Protein AF-A0A2E6WLZ9-F1 (afdb_monomer_lite)

Foldseek 3Di:
DDDPLVVLVVLLLVLLLVCCVVPNLPVDACCNSCVSSVHDSVSSCVVPVGSVQSVQVNPVDVDRVVVVVVPVPPPDD

Structure (mmCIF, N/CA/C/O backbone):
data_AF-A0A2E6WLZ9-F1
#
_entry.id   AF-A0A2E6WLZ9-F1
#
loop_
_atom_site.group_PDB
_atom_site.id
_atom_site.type_symbol
_atom_site.label_atom_id
_atom_site.label_alt_id
_atom_site.label_comp_id
_atom_site.label_asym_id
_atom_site.label_entity_id
_atom_site.label_seq_id
_atom_site.pdbx_PDB_ins_code
_atom_site.Cartn_x
_atom_site.Cartn_y
_atom_site.Cartn_z
_atom_site.occupancy
_atom_site.B_iso_or_equiv
_atom_site.auth_seq_id
_atom_site.auth_comp_id
_atom_site.auth_asym_id
_atom_site.auth_atom_id
_atom_site.pdbx_PDB_model_num
ATOM 1 N N . MET A 1 1 ? 14.134 -10.848 17.899 1.00 47.56 1 MET A N 1
ATOM 2 C CA . MET A 1 1 ? 12.807 -10.280 18.215 1.00 47.56 1 MET A CA 1
ATOM 3 C C . MET A 1 1 ? 12.556 -9.180 17.205 1.00 47.56 1 MET A C 1
ATOM 5 O O . MET A 1 1 ? 13.266 -8.185 17.240 1.00 47.56 1 MET A O 1
ATOM 9 N N . THR A 1 2 ? 11.661 -9.408 16.249 1.00 54.88 2 THR A N 1
ATOM 10 C CA . THR A 1 2 ? 11.231 -8.386 15.286 1.00 54.88 2 THR A CA 1
ATOM 11 C C . THR A 1 2 ? 10.527 -7.269 16.055 1.00 54.88 2 THR A C 1
ATOM 13 O O . THR A 1 2 ? 9.784 -7.547 16.998 1.00 54.88 2 THR A O 1
ATOM 16 N N . SER A 1 3 ? 10.839 -6.008 15.755 1.00 69.75 3 SER A N 1
ATOM 17 C CA . SER A 1 3 ? 10.242 -4.885 16.483 1.00 69.75 3 SER A CA 1
ATOM 18 C C . SER A 1 3 ? 8.759 -4.740 16.105 1.00 69.75 3 SER A C 1
ATOM 20 O O . SER A 1 3 ? 8.402 -5.025 14.964 1.00 69.75 3 SER A O 1
ATOM 22 N N . PRO A 1 4 ? 7.885 -4.209 16.981 1.00 72.69 4 PRO A N 1
ATOM 23 C CA . PRO A 1 4 ? 6.451 -4.044 16.689 1.00 72.69 4 PRO A CA 1
ATOM 24 C C . PRO A 1 4 ? 6.135 -3.249 15.407 1.00 72.69 4 PRO A C 1
ATOM 26 O O . PRO A 1 4 ? 5.045 -3.362 14.843 1.00 72.69 4 PRO A O 1
ATOM 29 N N . ASN A 1 5 ? 7.072 -2.410 14.955 1.00 74.94 5 ASN A N 1
ATOM 30 C CA . ASN A 1 5 ? 6.962 -1.675 13.695 1.00 74.94 5 ASN A CA 1
ATOM 31 C C . ASN A 1 5 ? 7.213 -2.556 12.468 1.00 74.94 5 ASN A C 1
ATOM 33 O O . ASN A 1 5 ? 6.528 -2.381 11.463 1.00 74.94 5 ASN A O 1
ATOM 37 N N . ASP A 1 6 ? 8.141 -3.507 12.553 1.00 76.38 6 ASP A N 1
ATOM 38 C CA . ASP A 1 6 ? 8.425 -4.441 11.463 1.00 76.38 6 ASP A CA 1
ATOM 39 C C . ASP A 1 6 ? 7.251 -5.404 11.253 1.00 76.38 6 ASP A C 1
ATOM 41 O O . ASP A 1 6 ? 6.868 -5.662 10.114 1.00 76.38 6 ASP A O 1
ATOM 45 N N . ASP A 1 7 ? 6.595 -5.848 12.332 1.00 81.38 7 ASP A N 1
ATOM 46 C CA . ASP A 1 7 ? 5.393 -6.688 12.236 1.00 81.38 7 ASP A CA 1
ATOM 47 C C . ASP A 1 7 ? 4.230 -5.943 11.561 1.00 81.38 7 ASP A C 1
ATOM 49 O O . ASP A 1 7 ? 3.510 -6.500 10.727 1.00 81.38 7 ASP A O 1
ATOM 53 N N . ARG A 1 8 ? 4.062 -4.649 11.872 1.00 83.69 8 ARG A N 1
ATOM 54 C CA . ARG A 1 8 ? 3.068 -3.795 11.203 1.00 83.69 8 ARG A CA 1
ATOM 55 C C . ARG A 1 8 ? 3.402 -3.569 9.740 1.00 83.69 8 ARG A C 1
ATOM 57 O O . ARG A 1 8 ? 2.501 -3.648 8.908 1.00 83.69 8 ARG A O 1
ATOM 64 N N . ARG A 1 9 ? 4.669 -3.306 9.420 1.00 81.94 9 ARG A N 1
ATOM 65 C CA . ARG A 1 9 ? 5.116 -3.145 8.036 1.00 81.94 9 ARG A CA 1
ATOM 66 C C . ARG A 1 9 ? 4.846 -4.417 7.232 1.00 81.94 9 ARG A C 1
ATOM 68 O O . ARG A 1 9 ? 4.181 -4.347 6.206 1.00 81.94 9 ARG A O 1
ATOM 75 N N . ALA A 1 10 ? 5.205 -5.582 7.769 1.00 83.62 10 ALA A N 1
ATOM 76 C CA . ALA A 1 10 ? 4.935 -6.871 7.138 1.00 83.62 10 ALA A CA 1
ATOM 77 C C . ALA A 1 10 ? 3.430 -7.141 6.927 1.00 83.62 10 ALA A C 1
ATOM 79 O O . ALA A 1 10 ? 3.037 -7.734 5.918 1.00 83.62 10 ALA A O 1
ATOM 80 N N . ALA A 1 11 ? 2.571 -6.707 7.856 1.00 85.56 11 ALA A N 1
ATOM 81 C CA . ALA A 1 11 ? 1.119 -6.799 7.698 1.00 85.56 11 ALA A CA 1
ATOM 82 C C . ALA A 1 11 ? 0.596 -5.891 6.569 1.00 85.56 11 ALA A C 1
ATOM 84 O O . ALA A 1 11 ? -0.228 -6.330 5.761 1.00 85.56 11 ALA A O 1
ATOM 85 N N . ILE A 1 12 ? 1.103 -4.655 6.487 1.00 86.38 12 ILE A N 1
ATOM 86 C CA . ILE A 1 12 ? 0.776 -3.707 5.413 1.00 86.38 12 ILE A CA 1
ATOM 87 C C . ILE A 1 12 ? 1.200 -4.271 4.059 1.00 86.38 12 ILE A C 1
ATOM 89 O O . ILE A 1 12 ? 0.387 -4.299 3.134 1.00 86.38 12 ILE A O 1
ATOM 93 N N . ASP A 1 13 ? 2.427 -4.778 3.962 1.00 86.19 13 ASP A N 1
ATOM 94 C CA . ASP A 1 13 ? 2.991 -5.261 2.705 1.00 86.19 13 ASP A CA 1
ATOM 95 C C . ASP A 1 13 ? 2.201 -6.461 2.161 1.00 86.19 13 ASP A C 1
ATOM 97 O O . ASP A 1 13 ? 1.825 -6.508 0.984 1.00 86.19 13 ASP A O 1
ATOM 101 N N . ARG A 1 14 ? 1.835 -7.397 3.046 1.00 86.44 14 ARG A N 1
ATOM 102 C CA . ARG A 1 14 ? 1.008 -8.563 2.702 1.00 86.44 14 ARG A CA 1
ATOM 103 C C . ARG A 1 14 ? -0.389 -8.164 2.225 1.00 86.44 14 ARG A C 1
ATOM 105 O O . ARG A 1 14 ? -0.877 -8.702 1.230 1.00 86.44 14 ARG A O 1
ATOM 112 N N . ALA A 1 15 ? -1.039 -7.233 2.923 1.00 88.94 15 ALA A N 1
ATOM 113 C CA . ALA A 1 15 ? -2.378 -6.770 2.568 1.00 88.94 15 ALA A CA 1
ATOM 114 C C . ALA A 1 15 ? -2.387 -6.000 1.242 1.00 88.94 15 ALA A C 1
ATOM 116 O O . ALA A 1 15 ? -3.279 -6.197 0.413 1.00 88.94 15 ALA A O 1
ATOM 117 N N . ALA A 1 16 ? -1.380 -5.152 1.025 1.00 86.81 16 ALA A N 1
ATOM 118 C CA . ALA A 1 16 ? -1.212 -4.396 -0.204 1.00 86.81 16 ALA A CA 1
ATOM 119 C C . ALA A 1 16 ? -1.055 -5.334 -1.404 1.00 86.81 16 ALA A C 1
ATOM 121 O O . ALA A 1 16 ? -1.814 -5.211 -2.366 1.00 86.81 16 ALA A O 1
ATOM 122 N N . ARG A 1 17 ? -0.144 -6.315 -1.320 1.00 85.00 17 ARG A N 1
ATOM 123 C CA . ARG A 1 17 ? 0.066 -7.316 -2.375 1.00 85.00 17 ARG A CA 1
ATOM 124 C C . ARG A 1 17 ? -1.228 -8.059 -2.711 1.00 85.00 17 ARG A C 1
ATOM 126 O O . ARG A 1 17 ? -1.644 -8.060 -3.867 1.00 85.00 17 ARG A O 1
ATOM 133 N N . ALA A 1 18 ? -1.924 -8.586 -1.703 1.00 86.00 18 ALA A N 1
ATOM 134 C CA . ALA A 1 18 ? -3.172 -9.324 -1.907 1.00 86.00 18 ALA A CA 1
ATOM 135 C C . ALA A 1 18 ? -4.273 -8.478 -2.574 1.00 86.00 18 ALA A C 1
ATOM 137 O O . ALA A 1 18 ? -5.065 -8.980 -3.373 1.00 86.00 18 ALA A O 1
ATOM 138 N N . ILE A 1 19 ? -4.349 -7.187 -2.248 1.00 86.94 19 ILE A N 1
ATOM 139 C CA . ILE A 1 19 ? -5.318 -6.273 -2.855 1.00 86.94 19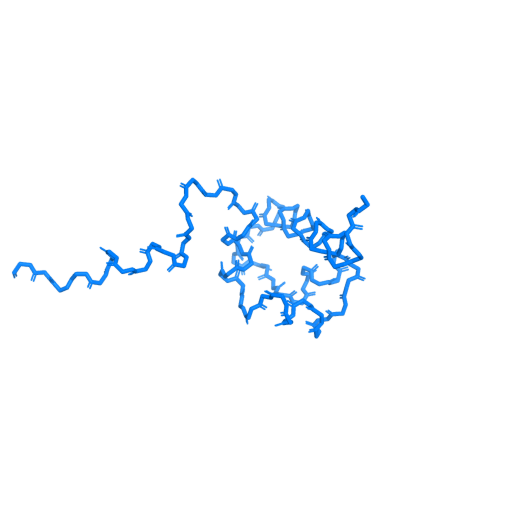 ILE A CA 1
ATOM 140 C C . ILE A 1 19 ? -4.933 -5.913 -4.290 1.00 86.94 19 ILE A C 1
ATOM 142 O O . ILE A 1 19 ? -5.811 -5.894 -5.158 1.00 86.94 19 ILE A O 1
ATOM 146 N N . PHE A 1 20 ? -3.655 -5.629 -4.546 1.00 82.88 20 PHE A N 1
ATOM 147 C CA . PHE A 1 20 ? -3.173 -5.301 -5.885 1.00 82.88 20 PHE A CA 1
ATOM 148 C C . PHE A 1 20 ? -3.361 -6.472 -6.851 1.00 82.88 20 PHE A C 1
ATOM 150 O O . PHE A 1 20 ? -3.827 -6.249 -7.966 1.00 82.88 20 PHE A O 1
ATOM 157 N N . GLU A 1 21 ? -3.111 -7.706 -6.406 1.00 82.56 21 GLU A N 1
ATOM 158 C CA . GLU A 1 21 ? -3.362 -8.924 -7.189 1.00 82.56 21 GLU A CA 1
ATOM 159 C C . GLU A 1 21 ? -4.852 -9.116 -7.514 1.00 82.56 21 GLU A C 1
ATOM 161 O O . GLU A 1 21 ? -5.200 -9.545 -8.611 1.00 82.56 21 GLU A O 1
ATOM 166 N N . ARG A 1 22 ? -5.756 -8.774 -6.585 1.00 83.75 22 ARG A N 1
ATOM 167 C CA . ARG A 1 22 ? -7.203 -8.998 -6.757 1.00 83.75 22 ARG A CA 1
ATOM 168 C C . ARG A 1 22 ? -7.929 -7.904 -7.530 1.00 83.75 22 ARG A C 1
ATOM 170 O O . ARG A 1 22 ? -8.911 -8.197 -8.203 1.00 83.75 22 ARG A O 1
ATOM 177 N N . ARG A 1 23 ? -7.538 -6.639 -7.355 1.00 82.38 23 ARG A N 1
ATOM 178 C CA . ARG A 1 23 ? -8.276 -5.474 -7.882 1.00 82.38 23 ARG A CA 1
ATOM 179 C C . ARG A 1 23 ? -7.499 -4.677 -8.929 1.00 82.38 23 ARG A C 1
ATOM 181 O O . ARG A 1 23 ? -8.080 -3.794 -9.553 1.00 82.38 23 ARG A O 1
ATOM 188 N N . GLY A 1 24 ? -6.214 -4.970 -9.123 1.00 78.25 24 GLY A N 1
ATOM 189 C CA . GLY A 1 24 ? -5.331 -4.205 -9.999 1.00 78.25 24 GLY A CA 1
ATOM 190 C C . GLY A 1 24 ? -4.947 -2.840 -9.417 1.00 78.25 24 GLY A C 1
ATOM 191 O O . GLY A 1 24 ? -5.575 -2.326 -8.493 1.00 78.25 24 GLY A O 1
ATOM 192 N N . TYR A 1 25 ? -3.897 -2.221 -9.964 1.00 76.38 25 TYR A N 1
ATOM 193 C CA . TYR A 1 25 ? -3.373 -0.956 -9.440 1.00 76.38 25 TYR A CA 1
ATOM 194 C C . TYR A 1 25 ? -4.431 0.153 -9.443 1.00 76.38 25 TYR A C 1
ATOM 196 O O . TYR A 1 25 ? -4.649 0.765 -8.406 1.00 76.38 25 TYR A O 1
ATOM 204 N N . ALA A 1 26 ? -5.132 0.405 -10.553 1.00 78.38 26 ALA A N 1
ATOM 205 C CA . ALA A 1 26 ? -6.019 1.567 -10.709 1.00 78.38 26 ALA A CA 1
ATOM 206 C C . ALA A 1 26 ? -7.146 1.645 -9.658 1.00 78.38 26 ALA A C 1
ATOM 208 O O . ALA A 1 26 ? -7.358 2.709 -9.079 1.00 78.38 26 ALA A O 1
ATOM 209 N N . SER A 1 27 ? -7.795 0.523 -9.339 1.00 81.38 27 SER A N 1
ATOM 210 C CA . SER A 1 27 ? -8.960 0.475 -8.441 1.00 81.38 27 SER A CA 1
ATOM 211 C C . SER A 1 27 ? -8.616 0.476 -6.947 1.00 81.38 27 SER A C 1
ATOM 213 O O . SER A 1 27 ? -9.512 0.493 -6.102 1.00 81.38 27 SER A O 1
ATOM 215 N N . VAL A 1 28 ? -7.330 0.445 -6.597 1.00 86.19 28 VAL A N 1
ATOM 216 C CA . VAL A 1 28 ? -6.866 0.348 -5.209 1.00 86.19 28 VAL A CA 1
ATOM 217 C C . VAL A 1 28 ? -6.528 1.722 -4.645 1.00 86.19 28 VAL A C 1
ATOM 219 O O . VAL A 1 28 ? -5.932 2.561 -5.316 1.00 86.19 28 VAL A O 1
ATOM 222 N N . THR A 1 29 ? -6.875 1.960 -3.383 1.00 85.06 29 THR A N 1
ATOM 223 C CA . THR A 1 29 ? -6.540 3.197 -2.669 1.00 85.06 29 THR A CA 1
ATOM 224 C C . THR A 1 29 ? -5.745 2.897 -1.406 1.00 85.06 29 THR A C 1
ATOM 226 O O . THR A 1 29 ? -5.917 1.850 -0.785 1.00 85.06 29 THR A O 1
ATOM 229 N N . VAL A 1 30 ? -4.922 3.863 -0.994 1.00 83.50 30 VAL A N 1
ATOM 230 C CA . VAL A 1 30 ? -4.139 3.847 0.257 1.00 83.50 30 VAL A CA 1
ATOM 231 C C . VAL A 1 30 ? -5.028 3.487 1.458 1.00 83.50 30 VAL A C 1
ATOM 233 O O . VAL A 1 30 ? -4.681 2.640 2.276 1.00 83.50 30 VAL A O 1
ATOM 236 N N . LYS A 1 31 ? -6.242 4.050 1.504 1.00 84.81 31 LYS A N 1
ATOM 237 C CA . LYS A 1 31 ? -7.247 3.760 2.535 1.00 84.81 31 LYS A CA 1
ATOM 238 C C . LYS A 1 31 ? -7.730 2.306 2.508 1.00 84.81 31 LYS A C 1
ATOM 240 O O . LYS A 1 31 ? -7.870 1.705 3.565 1.00 84.81 31 LYS A O 1
ATOM 245 N N . SER A 1 32 ? -7.971 1.738 1.325 1.00 85.94 32 SER A N 1
ATOM 246 C CA . SER A 1 32 ? -8.415 0.340 1.199 1.00 85.94 32 SER A CA 1
ATOM 247 C C . SER A 1 32 ? -7.352 -0.635 1.698 1.00 85.94 32 SER A C 1
ATOM 249 O O . SER A 1 32 ? -7.682 -1.630 2.337 1.00 85.94 32 SER A O 1
ATOM 251 N N . ILE A 1 33 ? -6.078 -0.321 1.449 1.00 85.94 33 ILE A N 1
ATOM 252 C CA . ILE A 1 33 ? -4.958 -1.128 1.934 1.00 85.94 33 ILE A CA 1
ATOM 253 C C . ILE A 1 33 ? -4.819 -1.005 3.450 1.00 85.94 33 ILE A C 1
ATOM 255 O O . ILE A 1 33 ? -4.678 -2.022 4.116 1.00 85.94 33 ILE A O 1
ATOM 259 N N . ALA A 1 34 ? -4.932 0.205 4.007 1.00 87.25 34 ALA A N 1
ATOM 260 C CA . ALA A 1 34 ? -4.894 0.408 5.457 1.00 87.25 34 ALA A CA 1
ATOM 261 C C . ALA A 1 34 ? -5.971 -0.426 6.172 1.00 87.25 34 ALA A C 1
ATOM 263 O O . ALA A 1 34 ? -5.673 -1.152 7.117 1.00 87.25 34 ALA A O 1
ATOM 264 N N . VAL A 1 35 ? -7.201 -0.404 5.645 1.00 88.75 35 VAL A N 1
ATOM 265 C CA . VAL A 1 35 ? -8.314 -1.217 6.156 1.00 88.75 35 VAL A CA 1
ATOM 266 C C . VAL A 1 35 ? -8.001 -2.712 6.076 1.00 88.75 35 VAL A C 1
ATOM 268 O O . VAL A 1 35 ? -8.206 -3.425 7.051 1.00 88.75 35 VAL A O 1
ATOM 271 N N . ALA A 1 36 ? -7.469 -3.194 4.952 1.00 86.75 36 ALA A N 1
ATOM 272 C CA . ALA A 1 36 ? -7.142 -4.611 4.795 1.00 86.75 36 ALA A CA 1
ATOM 273 C C . ALA A 1 36 ? -5.945 -5.072 5.636 1.00 86.75 36 ALA A C 1
ATOM 275 O O . ALA A 1 36 ? -5.894 -6.229 6.039 1.00 86.75 36 ALA A O 1
ATOM 276 N N . ALA A 1 37 ? -5.009 -4.172 5.924 1.00 86.31 37 ALA A N 1
ATOM 277 C CA . ALA A 1 37 ? -3.893 -4.409 6.830 1.00 86.31 37 ALA A CA 1
ATOM 278 C C . ALA A 1 37 ? -4.293 -4.298 8.313 1.00 86.31 37 ALA A C 1
ATOM 280 O O . ALA A 1 37 ? -3.471 -4.569 9.185 1.00 86.31 37 ALA A O 1
ATOM 281 N N . GLY A 1 38 ? -5.526 -3.873 8.618 1.00 86.44 38 GLY A N 1
ATOM 282 C CA . GLY A 1 38 ? -5.979 -3.633 9.989 1.00 86.44 38 GLY A CA 1
ATOM 283 C C . GLY A 1 38 ? -5.268 -2.457 10.667 1.00 86.44 38 GLY A C 1
ATOM 284 O O . GLY A 1 38 ? -5.210 -2.398 11.894 1.00 86.44 38 GLY A O 1
ATOM 285 N N . VAL A 1 39 ? -4.708 -1.527 9.886 1.00 86.75 39 VAL A N 1
ATOM 286 C CA . VAL A 1 39 ? -3.999 -0.346 10.395 1.00 86.75 39 VAL A CA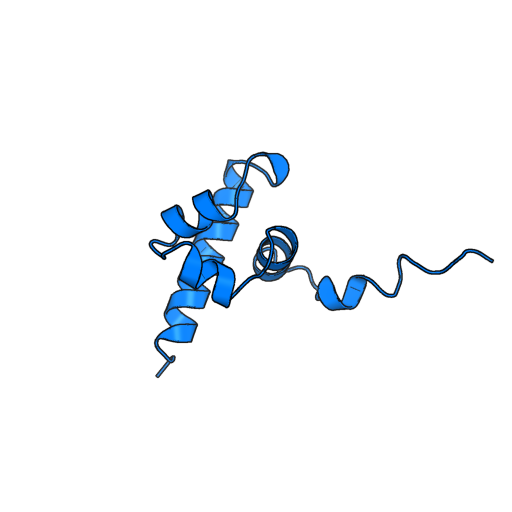 1
ATOM 287 C C . VAL A 1 39 ? -4.777 0.933 10.107 1.00 86.75 39 VAL A C 1
ATOM 289 O O . VAL A 1 39 ? -5.516 1.051 9.129 1.00 86.75 39 VAL A O 1
ATOM 292 N N . GLY A 1 40 ? -4.585 1.940 10.957 1.00 86.88 40 GLY A N 1
ATOM 293 C CA . GLY A 1 40 ? -5.138 3.267 10.712 1.00 86.88 40 GLY A CA 1
ATOM 294 C C . GLY A 1 40 ? -4.508 3.920 9.470 1.00 86.88 40 GLY A C 1
ATOM 295 O O . GLY A 1 40 ? -3.306 3.749 9.244 1.00 86.88 40 GLY A O 1
ATOM 296 N N . PRO A 1 41 ? -5.260 4.731 8.699 1.00 81.25 41 PRO A N 1
ATOM 297 C CA . PRO A 1 41 ? -4.716 5.457 7.553 1.00 81.25 41 PRO A CA 1
ATOM 298 C C . PRO A 1 41 ? -3.514 6.329 7.930 1.00 81.25 41 PRO A C 1
ATOM 300 O O . PRO A 1 41 ? -2.566 6.390 7.159 1.00 81.25 41 PRO A O 1
ATOM 303 N N . SER A 1 42 ? -3.520 6.930 9.128 1.00 85.25 42 SER A N 1
ATOM 304 C CA . SER A 1 42 ? -2.411 7.745 9.645 1.00 85.25 42 SER A CA 1
ATOM 305 C C . SER A 1 42 ? -1.126 6.945 9.863 1.00 85.25 42 SER A C 1
ATOM 307 O O . SER A 1 42 ? -0.031 7.447 9.630 1.00 85.25 42 SER A O 1
ATOM 309 N N . VAL A 1 43 ? -1.257 5.687 10.299 1.00 84.44 43 VAL A N 1
ATOM 310 C CA . VAL A 1 43 ? -0.116 4.781 10.474 1.00 84.44 43 VAL A CA 1
ATOM 311 C C . VAL A 1 43 ? 0.449 4.444 9.106 1.00 84.44 43 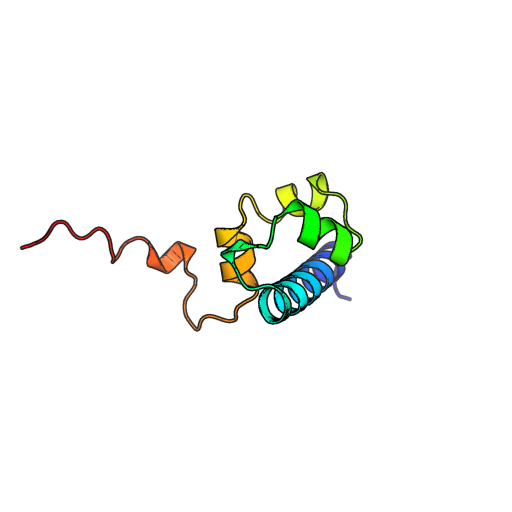VAL A C 1
ATOM 313 O O . VAL A 1 43 ? 1.641 4.599 8.879 1.00 84.44 43 VAL A O 1
ATOM 316 N N . LEU A 1 44 ? -0.415 4.069 8.163 1.00 83.12 44 LEU A N 1
ATOM 317 C CA . LEU A 1 44 ? 0.021 3.738 6.815 1.00 83.12 44 LEU A CA 1
ATOM 318 C C . LEU A 1 44 ? 0.643 4.946 6.097 1.00 83.12 44 LEU A C 1
ATOM 320 O O . LEU A 1 44 ? 1.677 4.781 5.464 1.00 83.12 44 LEU A O 1
ATOM 324 N N . SER A 1 45 ? 0.101 6.157 6.271 1.00 82.31 45 SER A N 1
ATOM 325 C CA . SER A 1 45 ? 0.710 7.390 5.752 1.00 82.31 45 SER A CA 1
ATOM 326 C C . SER A 1 45 ? 2.026 7.767 6.438 1.00 82.31 45 SER A C 1
ATOM 328 O O . SER A 1 45 ? 2.816 8.510 5.865 1.00 82.31 45 SER A O 1
ATOM 330 N N . SER A 1 46 ? 2.267 7.277 7.661 1.00 84.94 46 SER A N 1
ATOM 331 C CA . SER A 1 46 ? 3.560 7.431 8.336 1.00 84.94 46 SER A CA 1
ATOM 332 C C . SER A 1 46 ? 4.632 6.513 7.749 1.00 84.94 46 SER A C 1
ATOM 334 O O . SER A 1 46 ? 5.810 6.841 7.860 1.00 84.94 46 SER A O 1
ATOM 336 N N . PHE A 1 47 ? 4.240 5.375 7.162 1.00 81.19 47 PHE A N 1
ATOM 337 C CA . PHE A 1 47 ? 5.157 4.439 6.505 1.00 81.19 47 PHE A CA 1
ATOM 338 C C . PHE A 1 47 ? 5.326 4.738 5.012 1.00 81.19 47 PHE A C 1
ATOM 340 O O . PHE A 1 47 ? 6.434 4.635 4.506 1.00 81.19 47 PHE A O 1
ATOM 347 N N . TYR A 1 48 ? 4.244 5.122 4.328 1.00 82.62 48 TYR A N 1
ATOM 348 C CA . TYR A 1 48 ? 4.201 5.323 2.881 1.00 82.62 48 TYR A CA 1
ATOM 349 C C . TYR A 1 48 ? 3.422 6.597 2.545 1.00 82.62 48 TYR A C 1
ATOM 351 O O . TYR A 1 48 ? 2.237 6.716 2.861 1.00 82.62 48 TYR A O 1
ATOM 359 N N . ARG A 1 49 ? 4.053 7.556 1.863 1.00 78.50 49 ARG A N 1
ATOM 360 C CA . ARG A 1 49 ? 3.434 8.857 1.550 1.00 78.50 49 ARG A CA 1
ATOM 361 C C . ARG A 1 49 ? 2.392 8.760 0.448 1.00 78.50 49 ARG A C 1
ATOM 363 O O . ARG A 1 49 ? 1.466 9.568 0.410 1.00 78.50 49 ARG A O 1
ATOM 370 N N . ASN A 1 50 ? 2.546 7.817 -0.479 1.00 81.12 50 ASN A N 1
ATOM 371 C CA . ASN A 1 50 ? 1.637 7.675 -1.611 1.00 81.12 50 ASN A CA 1
ATOM 372 C C . ASN A 1 50 ? 1.472 6.215 -2.070 1.00 81.12 50 ASN A C 1
ATOM 374 O O . ASN A 1 50 ? 2.206 5.308 -1.686 1.00 81.12 50 ASN A O 1
ATOM 378 N N . LYS A 1 51 ? 0.462 5.992 -2.918 1.00 81.81 51 LYS A N 1
ATOM 379 C CA . LYS A 1 51 ? 0.127 4.676 -3.478 1.00 81.81 51 LYS A CA 1
ATOM 380 C C . LYS A 1 51 ? 1.247 4.085 -4.340 1.00 81.81 51 LYS A C 1
ATOM 382 O O . LYS A 1 51 ? 1.369 2.866 -4.374 1.00 81.81 51 LYS A O 1
ATOM 387 N N . ALA A 1 52 ? 2.021 4.920 -5.036 1.00 80.94 52 ALA A N 1
ATOM 388 C CA . ALA A 1 52 ? 3.111 4.460 -5.892 1.00 80.94 52 ALA A CA 1
ATOM 389 C C . ALA A 1 52 ? 4.271 3.904 -5.054 1.00 80.94 52 ALA A C 1
ATOM 391 O O . ALA A 1 52 ? 4.762 2.831 -5.365 1.00 80.94 52 ALA A O 1
ATOM 392 N N . GLU A 1 53 ? 4.626 4.571 -3.954 1.00 81.00 53 GLU A N 1
ATOM 393 C CA . GLU A 1 53 ? 5.629 4.131 -2.974 1.00 81.00 53 GLU A CA 1
ATOM 394 C C . GLU A 1 53 ? 5.215 2.830 -2.271 1.00 81.00 53 GLU A C 1
ATOM 396 O O . GLU A 1 53 ? 6.014 1.918 -2.091 1.00 81.00 53 GLU A O 1
ATOM 401 N N . LEU A 1 54 ? 3.933 2.700 -1.930 1.00 82.31 54 LEU A N 1
ATOM 402 C CA . LEU A 1 54 ? 3.416 1.457 -1.368 1.00 82.31 54 LEU A CA 1
ATOM 403 C C . LEU A 1 54 ? 3.421 0.321 -2.397 1.00 82.31 54 LEU A C 1
ATOM 405 O O . LEU A 1 54 ? 3.788 -0.796 -2.070 1.00 82.31 54 LEU A O 1
ATOM 409 N N . PHE A 1 55 ? 3.025 0.590 -3.643 1.00 81.31 55 PHE A N 1
ATOM 410 C CA . PHE A 1 55 ? 3.044 -0.405 -4.720 1.00 81.31 55 PHE A CA 1
ATOM 411 C C . PHE A 1 55 ? 4.467 -0.881 -5.031 1.00 81.31 55 PHE A C 1
ATOM 413 O O . PHE A 1 55 ? 4.714 -2.077 -5.154 1.00 81.31 55 PHE A O 1
ATOM 420 N N . ALA A 1 56 ? 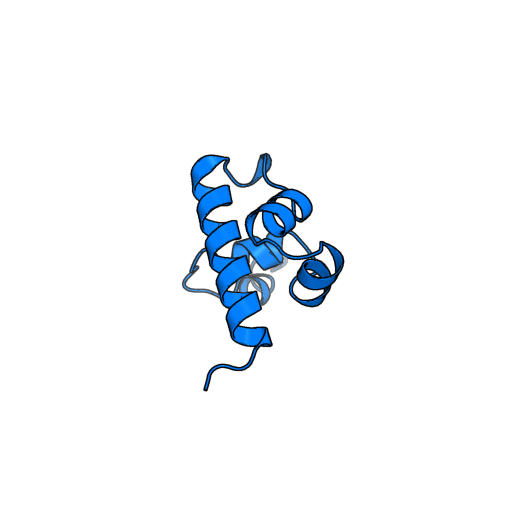5.391 0.069 -5.088 1.00 78.12 56 ALA A N 1
ATOM 421 C CA . ALA A 1 56 ? 6.822 -0.123 -5.214 1.00 78.12 56 ALA A CA 1
ATOM 422 C C . ALA A 1 56 ? 7.431 -1.029 -4.143 1.00 78.12 56 ALA A C 1
ATOM 424 O O . ALA A 1 56 ? 8.306 -1.827 -4.447 1.00 78.12 56 ALA A O 1
ATOM 425 N N . ALA A 1 57 ? 6.985 -0.879 -2.897 1.00 78.69 57 ALA A N 1
ATOM 426 C CA . ALA A 1 57 ? 7.511 -1.646 -1.777 1.00 78.69 57 ALA A CA 1
ATOM 427 C C . ALA A 1 57 ? 7.018 -3.104 -1.754 1.00 78.69 57 ALA A C 1
ATOM 429 O O . ALA A 1 57 ? 7.664 -3.954 -1.150 1.00 78.69 57 ALA A O 1
ATOM 430 N N . VAL A 1 58 ? 5.865 -3.400 -2.370 1.00 79.31 58 VAL A N 1
ATOM 431 C CA . VAL A 1 58 ? 5.150 -4.685 -2.185 1.00 79.31 58 VAL A CA 1
ATOM 432 C C . VAL A 1 58 ? 5.125 -5.566 -3.427 1.00 79.31 58 VAL A C 1
ATOM 434 O O . VAL A 1 58 ? 5.064 -6.800 -3.326 1.00 79.31 58 VAL A O 1
ATOM 437 N N . ILE A 1 59 ? 5.184 -4.949 -4.606 1.00 74.56 59 ILE A N 1
ATOM 438 C CA . ILE A 1 59 ? 5.671 -5.632 -5.792 1.00 74.56 59 ILE A CA 1
ATOM 439 C C . ILE A 1 59 ? 7.179 -5.633 -5.619 1.00 74.56 59 ILE A C 1
ATOM 441 O O . ILE A 1 59 ? 7.794 -4.577 -5.657 1.00 74.56 59 ILE A O 1
ATOM 445 N N . ASP A 1 60 ? 7.736 -6.813 -5.378 1.00 63.03 60 ASP A N 1
ATOM 446 C CA . ASP A 1 60 ? 9.172 -7.072 -5.294 1.00 63.03 60 ASP A CA 1
ATOM 447 C C . ASP A 1 60 ? 9.783 -6.822 -6.684 1.00 63.03 60 ASP A C 1
ATOM 449 O O . ASP A 1 60 ? 10.076 -7.739 -7.450 1.00 63.03 60 ASP A O 1
ATOM 453 N N . LEU A 1 61 ? 9.808 -5.552 -7.094 1.00 50.53 61 LEU A N 1
ATOM 454 C CA . LEU A 1 61 ? 10.493 -5.108 -8.287 1.00 50.53 61 LEU A CA 1
ATOM 455 C C . LEU A 1 61 ? 11.976 -5.299 -7.965 1.00 50.53 61 LEU A C 1
ATOM 457 O O . LEU A 1 61 ? 12.432 -4.789 -6.942 1.00 50.53 61 LEU A O 1
ATOM 461 N N . PRO A 1 62 ? 12.762 -5.963 -8.827 1.00 48.94 62 PRO A N 1
ATOM 462 C CA . PRO A 1 62 ? 14.212 -6.103 -8.647 1.00 48.94 62 PRO A CA 1
ATOM 463 C C . PRO A 1 62 ? 14.972 -4.757 -8.673 1.00 48.94 62 PRO A C 1
ATOM 465 O O . PRO A 1 62 ? 16.195 -4.722 -8.774 1.00 48.94 62 PRO A O 1
ATOM 468 N N . PHE A 1 63 ? 14.255 -3.639 -8.610 1.00 45.06 63 PHE A N 1
ATOM 469 C CA . PHE A 1 63 ? 14.736 -2.278 -8.573 1.00 45.06 63 PHE A CA 1
ATOM 470 C C . PHE A 1 63 ? 13.847 -1.475 -7.624 1.00 45.06 63 PHE A C 1
ATOM 472 O O . PHE A 1 63 ? 12.623 -1.507 -7.724 1.00 45.06 63 PHE A O 1
ATOM 479 N N . ASP A 1 64 ? 14.477 -0.709 -6.739 1.00 48.97 64 ASP A N 1
ATOM 480 C CA . ASP A 1 64 ? 13.809 0.331 -5.966 1.00 48.97 64 ASP A CA 1
ATOM 481 C C . ASP A 1 64 ? 13.288 1.394 -6.952 1.00 48.97 64 ASP A C 1
ATOM 483 O O . ASP A 1 64 ? 14.096 2.045 -7.625 1.00 48.97 64 ASP A O 1
ATOM 487 N N . PRO A 1 65 ? 11.969 1.593 -7.103 1.00 51.03 65 PRO A N 1
ATOM 488 C CA . PRO A 1 65 ? 11.444 2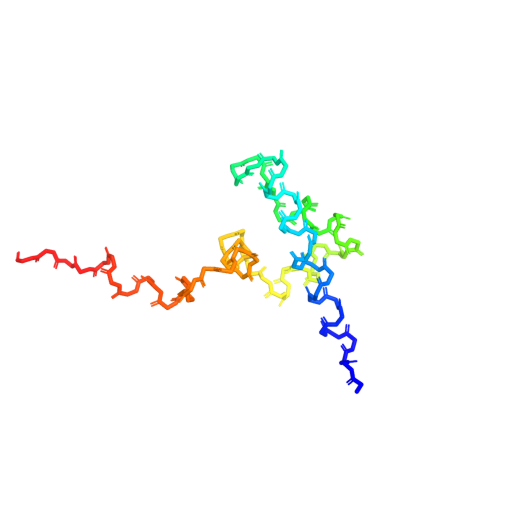.542 -8.075 1.00 51.03 65 PRO A CA 1
ATOM 489 C C . PRO A 1 65 ? 11.589 3.996 -7.618 1.00 51.03 65 PRO A C 1
ATOM 491 O O . PRO A 1 65 ? 11.521 4.885 -8.459 1.00 51.03 65 PRO A O 1
ATOM 494 N N . THR A 1 66 ? 11.888 4.257 -6.341 1.00 50.06 66 THR A N 1
ATOM 495 C CA . THR A 1 66 ? 12.361 5.571 -5.871 1.00 50.06 66 THR A CA 1
ATOM 496 C C . THR A 1 66 ? 13.762 5.853 -6.421 1.00 50.06 66 THR A C 1
ATOM 498 O O . THR A 1 66 ? 14.067 6.987 -6.786 1.00 50.06 66 THR A O 1
ATOM 501 N N . SER A 1 67 ? 14.583 4.806 -6.581 1.00 51.16 67 SER A N 1
ATOM 502 C CA . SER A 1 67 ? 15.875 4.865 -7.284 1.00 51.16 67 SER A CA 1
ATOM 503 C C . SER A 1 67 ? 15.772 4.768 -8.816 1.00 51.16 67 SER A C 1
ATOM 505 O O . SER A 1 67 ? 16.750 5.056 -9.502 1.00 51.16 67 SER A O 1
ATOM 507 N N . ALA A 1 68 ? 14.611 4.394 -9.373 1.00 49.59 68 ALA A N 1
ATOM 508 C CA . ALA A 1 68 ? 14.401 4.279 -10.822 1.00 49.59 68 ALA A CA 1
ATOM 509 C C . ALA A 1 68 ? 13.939 5.590 -11.489 1.00 49.59 68 ALA A C 1
ATOM 511 O O . ALA A 1 68 ? 13.977 5.704 -12.716 1.00 49.59 68 ALA 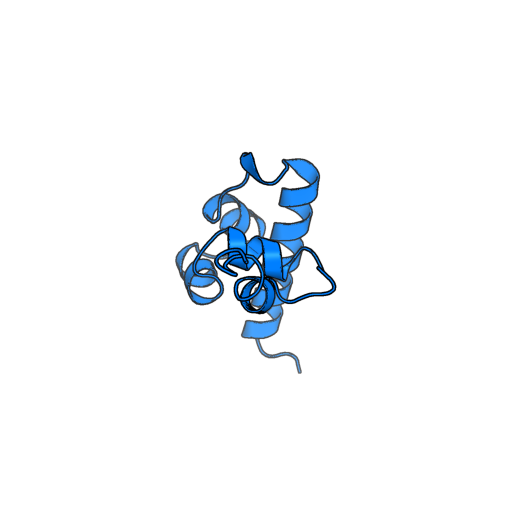A O 1
ATOM 512 N N . ILE A 1 69 ? 13.544 6.607 -10.712 1.00 52.41 69 ILE A N 1
ATOM 513 C CA . ILE A 1 69 ? 13.114 7.905 -11.259 1.00 52.41 69 ILE A CA 1
ATOM 514 C C . ILE A 1 69 ? 14.243 8.733 -11.927 1.00 52.41 69 ILE A C 1
ATOM 516 O O . ILE A 1 69 ? 13.932 9.407 -12.911 1.00 52.41 69 ILE A O 1
ATOM 520 N N . PRO A 1 70 ? 15.547 8.672 -11.575 1.00 47.09 70 PRO A N 1
ATOM 521 C CA . PRO A 1 70 ? 16.557 9.494 -12.242 1.00 47.09 70 PRO A CA 1
ATOM 522 C C . PRO A 1 70 ? 17.117 8.892 -13.547 1.00 47.09 70 PRO A C 1
ATOM 524 O O . PRO A 1 70 ? 18.202 9.282 -13.970 1.00 47.09 70 PRO A O 1
ATOM 527 N N . ARG A 1 71 ? 16.413 7.969 -14.226 1.00 47.69 71 ARG A N 1
ATOM 528 C CA . ARG A 1 71 ? 16.810 7.528 -15.585 1.00 47.69 71 ARG A CA 1
ATOM 529 C C . ARG A 1 71 ? 15.741 7.627 -16.671 1.00 47.69 71 ARG A C 1
ATOM 531 O O . ARG A 1 71 ? 16.070 7.431 -17.835 1.00 47.69 71 ARG A O 1
ATOM 538 N N . LEU A 1 72 ? 14.508 7.997 -16.325 1.00 54.59 72 LEU A N 1
ATOM 539 C CA . LEU A 1 72 ? 13.445 8.286 -17.303 1.00 54.59 72 LEU A CA 1
ATOM 540 C C . LEU A 1 72 ? 13.235 9.790 -17.550 1.00 54.59 72 LEU A C 1
ATOM 542 O O . LEU A 1 72 ? 12.463 10.158 -18.427 1.00 54.59 72 LEU A O 1
ATOM 546 N N . VAL A 1 73 ? 13.965 10.653 -16.833 1.00 54.50 73 VAL A N 1
ATOM 547 C CA . VAL A 1 73 ? 14.097 12.091 -17.130 1.00 54.50 73 VAL A CA 1
ATOM 548 C C . VAL A 1 73 ? 15.539 12.383 -17.549 1.00 54.50 73 VAL A C 1
ATOM 550 O O . VAL A 1 73 ? 16.206 13.259 -17.010 1.00 54.50 73 VAL A O 1
ATOM 553 N N . ALA A 1 74 ? 16.065 11.602 -18.490 1.00 46.34 74 ALA A N 1
ATOM 554 C CA . ALA A 1 74 ? 17.111 12.142 -19.340 1.00 46.34 74 ALA A CA 1
ATOM 555 C C . ALA A 1 74 ? 16.393 13.073 -20.334 1.00 46.34 74 ALA A C 1
ATOM 557 O O . ALA A 1 74 ? 15.550 12.576 -21.089 1.00 46.34 74 ALA A O 1
ATOM 558 N N . PRO A 1 75 ? 16.636 14.398 -20.344 1.00 48.25 75 PRO A N 1
ATOM 559 C CA . PRO A 1 75 ? 16.366 15.153 -21.557 1.00 48.25 75 PRO A CA 1
ATOM 560 C C . PRO A 1 75 ? 17.129 14.452 -22.685 1.00 48.25 75 PRO A C 1
ATOM 562 O O . PRO A 1 75 ? 18.261 14.004 -22.486 1.00 48.25 75 PRO A O 1
ATOM 565 N N . GLY A 1 76 ? 16.445 14.249 -23.810 1.00 61.09 76 GLY A N 1
ATOM 566 C CA . GLY A 1 76 ? 17.000 13.578 -24.976 1.00 61.09 76 GLY A CA 1
ATOM 567 C C . GLY A 1 76 ? 18.342 14.171 -25.412 1.00 61.09 76 GLY A C 1
ATOM 568 O O . GLY A 1 76 ? 18.686 15.289 -25.032 1.00 61.09 76 GLY A O 1
ATOM 569 N N . LEU A 1 77 ? 19.065 13.358 -26.187 1.00 47.16 77 LEU A N 1
ATOM 570 C CA . LEU A 1 77 ? 20.154 13.748 -27.089 1.00 47.16 77 LEU A CA 1
ATOM 571 C C . LEU A 1 77 ? 20.146 15.227 -27.502 1.00 47.16 77 LEU A C 1
ATOM 573 O O . LEU A 1 77 ? 19.075 15.702 -27.946 1.00 47.16 77 LEU A O 1
#

pLDDT: mean 74.44, std 14.5, range [45.06, 88.94]

Radius of gyration: 14.09 Å; chains: 1; bounding box: 29×25×45 Å

Secondary structure (DSSP, 8-state):
---HHHHHHHHHHHHHHHHHHHHTTTT--HHHHHHHTT--HHHHHHH-SSHHHHHHHHTT-SS-HHHHGGGT-PPP-

Sequence (77 aa):
MTSPNDDRRAAIDRAARAIFERRGYASVTVKSIAVAAGVGPSVLSSFYRNKAELFAAVIDLPFDPTSAIPRLVAPGL